Protein AF-A0A6N8IIE8-F1 (afdb_monomer)

Secondary structure (DSSP, 8-state):
-HHHHHHHHHHHHHHHHHHHHHHHHHHHHHHHHHHHHHHHHHHHHHHHHHHHHHHHHHHHHHHTPEEEEEEEEEEEETTEEEEEEEEEEEEE-TTS-EEEEEEEEGGG--TT---

Mean predicted aligned error: 17.16 Å

Structure (mmCIF, N/CA/C/O backbone):
data_AF-A0A6N8IIE8-F1
#
_entry.id   AF-A0A6N8IIE8-F1
#
loop_
_atom_site.group_PDB
_atom_site.id
_atom_site.type_symbol
_atom_site.label_atom_id
_atom_site.label_alt_id
_atom_site.label_comp_id
_atom_site.label_asym_id
_atom_site.label_entity_id
_atom_site.label_seq_id
_atom_site.pdbx_PDB_ins_code
_atom_site.Cartn_x
_atom_site.Cartn_y
_atom_site.Cartn_z
_atom_site.occupancy
_atom_site.B_iso_or_equiv
_atom_site.auth_seq_id
_atom_site.auth_comp_id
_atom_site.auth_asym_id
_atom_site.auth_atom_id
_atom_site.pdbx_PDB_model_num
ATOM 1 N N . MET A 1 1 ? -33.544 1.334 67.685 1.00 55.84 1 MET A N 1
ATOM 2 C CA . MET A 1 1 ? -33.290 0.272 66.678 1.00 55.84 1 MET A CA 1
ATOM 3 C C . MET A 1 1 ? -33.647 0.654 65.239 1.00 55.84 1 MET A C 1
ATOM 5 O O . MET A 1 1 ? -32.798 0.470 64.384 1.00 55.84 1 MET A O 1
ATOM 9 N N . ARG A 1 2 ? -34.824 1.227 64.929 1.00 61.62 2 ARG A N 1
ATOM 10 C CA . ARG A 1 2 ? -35.251 1.498 63.530 1.00 61.62 2 ARG A CA 1
ATOM 11 C C . ARG A 1 2 ? -34.324 2.408 62.695 1.00 61.62 2 ARG A C 1
ATOM 13 O O . ARG A 1 2 ? -34.185 2.184 61.500 1.00 61.62 2 ARG A O 1
ATOM 20 N N . LYS A 1 3 ? -33.638 3.379 63.314 1.00 61.81 3 LYS A N 1
ATOM 21 C CA . LYS A 1 3 ? -32.688 4.277 62.619 1.00 61.81 3 LYS A CA 1
ATOM 22 C C . LYS A 1 3 ? -31.461 3.554 62.039 1.00 61.81 3 LYS A C 1
ATOM 24 O O . LYS A 1 3 ? -30.956 3.963 61.002 1.00 61.81 3 LYS A O 1
ATOM 29 N N . TYR A 1 4 ? -31.017 2.467 62.672 1.00 58.59 4 TYR A N 1
ATOM 30 C CA . TYR A 1 4 ? -29.854 1.703 62.208 1.00 58.59 4 TYR A CA 1
ATOM 31 C C . TYR A 1 4 ? -30.165 0.875 60.956 1.00 58.59 4 TYR A C 1
ATOM 33 O O . TYR A 1 4 ? -29.335 0.792 60.058 1.00 58.59 4 TYR A O 1
ATOM 41 N N . LEU A 1 5 ? -31.382 0.332 60.849 1.00 66.00 5 LEU A N 1
ATOM 42 C CA . LEU A 1 5 ? -31.815 -0.439 59.678 1.00 66.00 5 LEU A CA 1
ATOM 43 C C . LEU A 1 5 ? -31.985 0.444 58.433 1.00 66.00 5 LEU A C 1
ATOM 45 O O . LEU A 1 5 ? -31.571 0.052 57.347 1.00 66.00 5 LEU A O 1
ATOM 49 N N . ALA A 1 6 ? -32.511 1.662 58.597 1.00 72.62 6 ALA A N 1
ATOM 50 C CA . ALA A 1 6 ? -32.612 2.63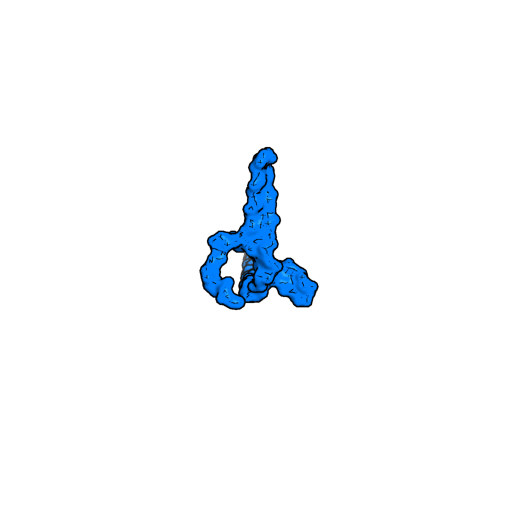1 57.503 1.00 72.62 6 ALA A CA 1
ATOM 51 C C . ALA A 1 6 ? -31.226 3.071 56.989 1.00 72.62 6 ALA A C 1
ATOM 53 O O . ALA A 1 6 ? -31.010 3.172 55.783 1.00 72.62 6 ALA A O 1
ATOM 54 N N . SER A 1 7 ? -30.264 3.266 57.898 1.00 67.56 7 SER A N 1
ATOM 55 C CA . SER A 1 7 ? -28.872 3.576 57.550 1.00 67.56 7 SER A CA 1
ATOM 56 C C . SER A 1 7 ? -28.168 2.418 56.833 1.00 67.56 7 SER A C 1
ATOM 58 O O . SER A 1 7 ? -27.416 2.668 55.891 1.00 67.56 7 SER A O 1
ATOM 60 N N . LEU A 1 8 ? -28.408 1.167 57.243 1.00 67.06 8 LEU A N 1
ATOM 61 C CA . LEU A 1 8 ? -27.855 -0.005 56.558 1.00 67.06 8 LEU A CA 1
AT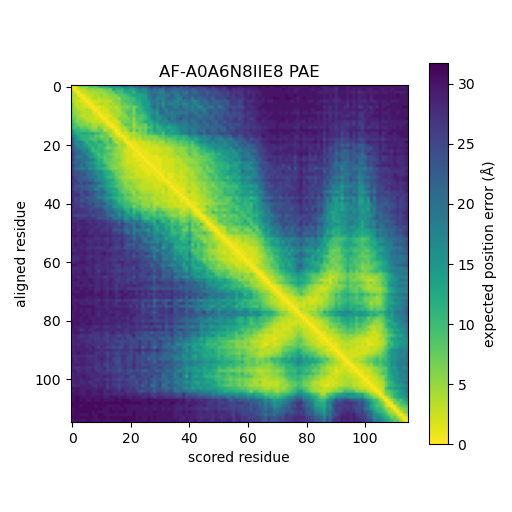OM 62 C C . LEU A 1 8 ? -28.441 -0.160 55.152 1.00 67.06 8 LEU A C 1
ATOM 64 O O . LEU A 1 8 ? -27.692 -0.343 54.198 1.00 67.06 8 LEU A O 1
ATOM 68 N N . SER A 1 9 ? -29.764 -0.035 55.022 1.00 70.50 9 SER A N 1
ATOM 69 C CA . SER A 1 9 ? -30.456 -0.143 53.734 1.00 70.50 9 SER A CA 1
ATOM 70 C C . SER A 1 9 ? -29.998 0.935 52.752 1.00 70.50 9 SER A C 1
ATOM 72 O O . SER A 1 9 ? -29.801 0.646 51.577 1.00 70.50 9 SER A O 1
ATOM 74 N N . SER A 1 10 ? -29.771 2.161 53.235 1.00 68.31 10 SER A N 1
ATOM 75 C CA . SER A 1 10 ? -29.235 3.257 52.423 1.00 68.31 10 SER A CA 1
ATOM 76 C C . SER A 1 10 ? -27.793 2.999 51.969 1.00 68.31 10 SER A C 1
ATOM 78 O O . SER A 1 10 ? -27.475 3.265 50.814 1.00 68.31 10 SER A O 1
ATOM 80 N N . LYS A 1 11 ? -26.935 2.435 52.832 1.00 65.56 11 LYS A N 1
ATOM 81 C CA . LYS A 1 11 ? -25.550 2.075 52.476 1.00 65.56 11 LYS A CA 1
ATOM 82 C C . LYS A 1 11 ? -25.447 0.895 51.505 1.00 65.56 11 LYS A C 1
ATOM 84 O O . LYS A 1 11 ? -24.510 0.844 50.713 1.00 65.56 11 LYS A O 1
ATOM 89 N N . ILE A 1 12 ? -26.365 -0.067 51.593 1.00 66.69 12 ILE A N 1
ATOM 90 C CA . ILE A 1 12 ? -26.429 -1.198 50.657 1.00 66.69 12 ILE A CA 1
ATOM 91 C C . ILE A 1 12 ? -26.894 -0.697 49.287 1.00 66.69 12 ILE A C 1
ATOM 93 O O . ILE A 1 12 ? -26.210 -0.939 48.299 1.00 66.69 12 ILE A O 1
ATOM 97 N N . ALA A 1 13 ? -27.965 0.102 49.245 1.00 68.56 13 ALA A N 1
ATOM 98 C CA . ALA A 1 13 ? -28.464 0.691 48.004 1.00 68.56 13 ALA A CA 1
ATOM 99 C C . ALA A 1 13 ? -27.437 1.619 47.329 1.00 68.56 13 ALA A C 1
ATOM 101 O O . ALA A 1 13 ? -27.322 1.619 46.108 1.00 68.56 13 ALA A O 1
ATOM 102 N N . SER A 1 14 ? -26.643 2.376 48.100 1.00 65.31 14 SER A N 1
ATOM 103 C CA . SER A 1 14 ? -25.579 3.211 47.526 1.00 65.31 14 SER A CA 1
ATOM 104 C C . SER A 1 14 ? -24.444 2.383 46.917 1.00 65.31 14 SER A C 1
ATOM 106 O O . SER A 1 14 ? -23.900 2.767 45.889 1.00 65.31 14 SER A O 1
ATOM 108 N N . LYS A 1 15 ? -24.092 1.239 47.523 1.00 61.94 15 LYS A N 1
ATOM 109 C CA . LYS A 1 15 ? -23.075 0.330 46.973 1.00 61.94 15 LYS A CA 1
ATOM 110 C C . LYS A 1 15 ? -23.562 -0.421 45.734 1.00 61.94 15 LYS A C 1
ATOM 112 O O . LYS A 1 15 ? -22.782 -0.626 44.808 1.00 61.94 15 LYS A O 1
ATOM 117 N N . GLU A 1 16 ? -24.829 -0.822 45.702 1.00 61.59 16 GLU A N 1
ATOM 118 C CA . GLU A 1 16 ? -25.427 -1.416 44.500 1.00 61.59 16 GLU A CA 1
ATOM 119 C C . GLU A 1 16 ? -25.501 -0.408 43.347 1.00 61.59 16 GLU A C 1
ATOM 121 O O . GLU A 1 16 ? -25.206 -0.759 42.209 1.00 61.59 16 GLU A O 1
ATOM 126 N N . ALA A 1 17 ? -25.807 0.861 43.630 1.00 61.09 17 ALA A N 1
ATOM 127 C CA . ALA A 1 17 ? -25.808 1.907 42.610 1.00 61.09 17 ALA A CA 1
ATOM 128 C C . ALA A 1 17 ? -24.407 2.160 42.018 1.00 61.09 17 ALA A C 1
ATOM 130 O O . ALA A 1 17 ? -24.275 2.225 40.797 1.00 61.09 17 ALA A O 1
ATOM 131 N N . ASP A 1 18 ? -23.365 2.239 42.854 1.00 67.94 18 ASP A N 1
ATOM 132 C CA . ASP A 1 18 ? -21.975 2.404 42.392 1.00 67.94 18 ASP A CA 1
ATOM 133 C C . ASP A 1 18 ? -21.513 1.221 41.528 1.00 67.94 18 ASP A C 1
ATOM 135 O O . ASP A 1 18 ? -20.940 1.406 40.456 1.00 67.94 18 ASP A O 1
ATOM 139 N N . THR A 1 19 ? -21.824 -0.007 41.951 1.00 70.44 19 THR A N 1
ATOM 140 C CA . THR A 1 19 ? -21.429 -1.221 41.217 1.00 70.44 19 THR A CA 1
ATOM 141 C C . THR A 1 19 ? -22.171 -1.389 39.889 1.00 70.44 19 THR A C 1
ATOM 143 O O . THR A 1 19 ? -21.597 -1.906 38.932 1.00 70.44 19 THR A O 1
ATOM 146 N N . LEU A 1 20 ? -23.418 -0.919 39.781 1.00 73.94 20 LEU A N 1
ATOM 147 C CA . LEU A 1 20 ? -24.179 -0.944 38.528 1.00 73.94 20 LEU A CA 1
ATOM 148 C C . LEU A 1 20 ? -23.622 0.074 37.521 1.00 73.94 20 LEU A C 1
ATOM 150 O O . LEU A 1 20 ? -23.459 -0.247 36.344 1.00 73.94 20 LEU A O 1
ATOM 154 N N . VAL A 1 21 ? -23.265 1.275 37.983 1.00 80.00 21 VAL A 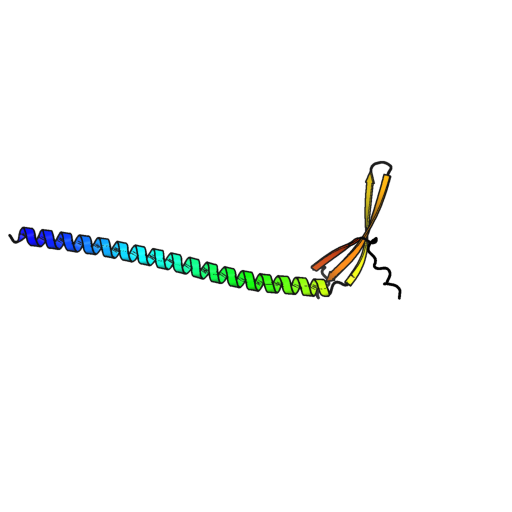N 1
ATOM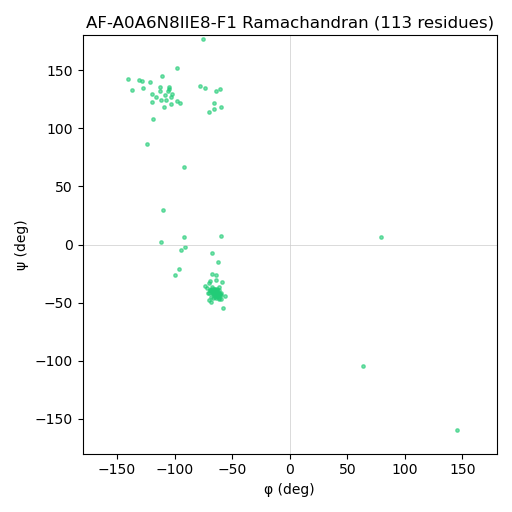 155 C CA . VAL A 1 21 ? -22.608 2.293 37.146 1.00 80.00 21 VAL A CA 1
ATOM 156 C C . VAL A 1 21 ? -21.244 1.801 36.660 1.00 80.00 21 VAL A C 1
ATOM 158 O O . VAL A 1 21 ? -20.922 1.956 35.482 1.00 80.00 21 VAL A O 1
ATOM 161 N N . GLU A 1 22 ? -20.469 1.149 37.525 1.00 75.81 22 GLU A N 1
ATOM 162 C CA . GLU A 1 22 ? -19.171 0.571 37.171 1.00 75.81 22 GLU A CA 1
ATOM 163 C C . GLU A 1 22 ? -19.306 -0.580 36.160 1.00 75.81 22 GLU A C 1
ATOM 165 O O . GLU A 1 22 ? -18.580 -0.621 35.164 1.00 75.81 22 GLU A O 1
ATOM 170 N N . ALA A 1 23 ? -20.294 -1.464 36.335 1.00 82.69 23 ALA A N 1
ATOM 171 C CA . ALA A 1 23 ? -20.593 -2.528 35.378 1.00 82.69 23 ALA A CA 1
ATOM 172 C C . ALA A 1 23 ? -21.043 -1.976 34.014 1.00 82.69 23 ALA A C 1
ATOM 174 O O . ALA A 1 23 ? -20.634 -2.489 32.971 1.00 82.69 23 ALA A O 1
ATOM 175 N N . LEU A 1 24 ? -21.845 -0.908 34.003 1.00 81.50 24 LEU A N 1
ATOM 176 C CA . LEU A 1 24 ? -22.272 -0.241 32.775 1.00 81.50 24 LEU A CA 1
ATOM 177 C C . LEU A 1 24 ? -21.090 0.433 32.065 1.00 81.50 24 LEU A C 1
ATOM 179 O O . LEU A 1 24 ? -20.965 0.329 30.846 1.00 81.50 24 LEU A O 1
ATOM 183 N N . ALA A 1 25 ? -20.196 1.080 32.815 1.00 82.81 25 ALA A N 1
ATOM 184 C CA . ALA A 1 25 ? -18.976 1.666 32.270 1.00 82.81 25 ALA A CA 1
ATOM 185 C C . ALA A 1 25 ? -18.056 0.591 31.673 1.00 82.81 25 ALA A C 1
ATOM 187 O O . ALA A 1 25 ? -17.576 0.749 30.550 1.00 82.81 25 ALA A O 1
ATOM 188 N N . ALA A 1 26 ? -17.872 -0.536 32.366 1.00 85.62 26 ALA A N 1
ATOM 189 C CA . ALA A 1 26 ? -17.113 -1.673 31.855 1.00 85.62 26 ALA A CA 1
ATOM 190 C C . ALA A 1 26 ? -17.737 -2.251 30.573 1.00 85.62 26 ALA A C 1
ATOM 192 O O . ALA A 1 26 ? -17.019 -2.536 29.615 1.00 85.62 26 ALA A O 1
ATOM 193 N N . LEU A 1 27 ? -19.069 -2.363 30.517 1.00 83.06 27 LEU A N 1
ATOM 194 C CA . LEU A 1 27 ? -19.796 -2.817 29.329 1.00 83.06 27 LEU A CA 1
ATOM 195 C C . LEU A 1 27 ? -19.617 -1.851 28.149 1.00 83.06 27 LEU A C 1
ATOM 197 O O . LEU A 1 27 ? -19.388 -2.292 27.025 1.00 83.06 27 LEU A O 1
ATOM 201 N N . LEU A 1 28 ? -19.686 -0.540 28.395 1.00 84.00 28 LEU A N 1
ATOM 202 C CA . LEU A 1 28 ? -19.474 0.490 27.376 1.00 84.00 28 LEU A CA 1
ATOM 203 C C . LEU A 1 28 ? -18.040 0.462 26.838 1.00 84.00 28 LEU A C 1
ATOM 205 O O . LEU A 1 28 ? -17.844 0.506 25.625 1.00 84.00 28 LEU A O 1
ATOM 209 N N . ILE A 1 29 ? -17.040 0.325 27.711 1.00 85.50 29 ILE A N 1
ATOM 210 C CA . ILE A 1 29 ? -15.633 0.195 27.309 1.00 85.50 29 ILE A CA 1
ATOM 211 C C . ILE A 1 29 ? -15.423 -1.095 26.508 1.00 85.50 29 ILE A C 1
ATOM 213 O O . ILE A 1 29 ? -14.765 -1.069 25.469 1.00 85.50 29 ILE A O 1
ATOM 217 N N . ALA A 1 30 ? -16.016 -2.210 26.937 1.00 86.88 30 ALA A N 1
ATOM 218 C CA . ALA A 1 30 ? -15.946 -3.477 26.216 1.00 86.88 30 ALA A CA 1
ATOM 219 C C . ALA A 1 30 ? -16.610 -3.387 24.833 1.00 86.88 30 ALA A C 1
ATOM 221 O O . ALA A 1 30 ? -16.040 -3.854 23.847 1.00 86.88 30 ALA A O 1
ATOM 222 N N . ALA A 1 31 ? -17.774 -2.741 24.736 1.00 81.56 31 ALA A N 1
ATOM 223 C CA . ALA A 1 31 ? -18.459 -2.508 23.469 1.00 81.56 31 ALA A CA 1
ATOM 224 C C . ALA A 1 31 ? -17.623 -1.626 22.528 1.00 81.56 31 ALA A C 1
ATOM 226 O O . ALA A 1 31 ? -17.482 -1.954 21.353 1.00 81.56 31 ALA A O 1
ATOM 227 N N . LEU A 1 32 ? -17.006 -0.557 23.042 1.00 81.12 32 LEU A N 1
ATOM 228 C CA . LEU A 1 32 ? -16.095 0.300 22.275 1.00 81.12 32 LEU A CA 1
ATOM 229 C C . LEU A 1 32 ? -14.826 -0.448 21.832 1.00 81.12 32 LEU A C 1
ATOM 231 O O . LEU A 1 32 ? -14.376 -0.296 20.700 1.00 81.12 32 LEU A O 1
ATOM 235 N N . GLY A 1 33 ? -14.260 -1.305 22.684 1.00 82.31 33 GLY A N 1
ATOM 236 C CA . GLY A 1 33 ? -13.134 -2.167 22.316 1.00 82.31 33 GLY A CA 1
ATOM 237 C C . GLY A 1 33 ? -13.502 -3.180 21.226 1.00 82.31 33 GLY A C 1
ATOM 238 O O . GLY A 1 33 ? -12.734 -3.392 20.286 1.00 82.31 33 GLY A O 1
ATOM 239 N N . ALA A 1 34 ? -14.701 -3.762 21.303 1.00 79.44 34 ALA A N 1
ATOM 240 C CA . ALA A 1 34 ? -15.206 -4.708 20.313 1.00 79.44 34 ALA A CA 1
ATOM 241 C C . ALA A 1 34 ? -15.475 -4.044 18.954 1.00 79.44 34 ALA A C 1
ATOM 243 O O . ALA A 1 34 ? -15.138 -4.620 17.919 1.00 79.44 34 ALA A O 1
ATOM 244 N N . THR A 1 35 ? -16.029 -2.828 18.929 1.00 77.50 35 THR A N 1
ATOM 245 C CA . THR A 1 35 ? -16.249 -2.091 17.674 1.00 77.50 35 THR A CA 1
ATOM 246 C C . THR A 1 35 ? -14.936 -1.665 17.030 1.00 77.50 35 THR A C 1
ATOM 248 O O . THR A 1 35 ? -14.799 -1.780 15.812 1.00 77.50 35 THR A O 1
ATOM 251 N N . LEU A 1 36 ? -13.942 -1.246 17.819 1.00 79.38 36 LEU A N 1
ATOM 252 C CA . LEU A 1 36 ? -12.601 -0.944 17.316 1.00 79.38 36 LEU A CA 1
ATOM 253 C C . LEU A 1 36 ? -11.942 -2.178 16.692 1.00 79.38 36 LEU A C 1
ATOM 255 O O . LEU A 1 36 ? -11.446 -2.097 15.569 1.00 79.38 36 LEU A O 1
ATOM 259 N N . LEU A 1 37 ? -11.999 -3.333 17.363 1.00 75.12 37 LEU A N 1
ATOM 260 C CA . LEU A 1 37 ? -11.492 -4.596 16.816 1.00 75.12 37 LEU A CA 1
ATOM 261 C C . LEU A 1 37 ? -12.229 -5.001 15.534 1.00 75.12 37 LEU A C 1
ATOM 263 O O . LEU A 1 37 ? -11.583 -5.329 14.541 1.00 75.12 37 LEU A O 1
ATOM 267 N N . ALA A 1 38 ? -13.561 -4.927 15.513 1.00 74.50 38 ALA A N 1
ATOM 268 C CA . ALA A 1 38 ? -14.357 -5.241 14.326 1.00 74.50 38 ALA A CA 1
ATOM 269 C C . ALA A 1 38 ? -14.020 -4.316 13.146 1.00 74.50 38 ALA A C 1
ATOM 271 O O . ALA A 1 38 ? -13.841 -4.780 12.019 1.00 74.50 38 ALA A O 1
ATOM 272 N N . THR A 1 39 ? -13.853 -3.019 13.412 1.00 71.38 39 THR A N 1
ATOM 273 C CA . THR A 1 39 ? -13.444 -2.033 12.404 1.00 71.38 39 THR A CA 1
ATOM 274 C C . THR A 1 39 ? -12.045 -2.347 11.884 1.00 71.38 39 THR A C 1
ATOM 276 O O . THR A 1 39 ? -11.820 -2.340 10.678 1.00 71.38 39 THR A O 1
ATOM 279 N N . MET 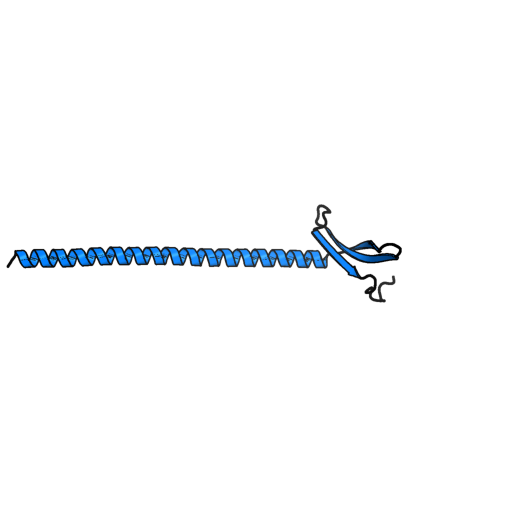A 1 40 ? -11.108 -2.696 12.767 1.00 73.75 40 MET A N 1
ATOM 280 C CA . MET A 1 40 ? -9.739 -3.040 12.389 1.00 73.75 40 MET A CA 1
ATOM 281 C C . MET A 1 40 ? -9.675 -4.327 11.551 1.00 73.75 40 MET A C 1
ATOM 283 O O . MET A 1 40 ? -8.932 -4.383 10.571 1.00 73.75 40 MET A O 1
ATOM 287 N N . VAL A 1 41 ? -10.497 -5.334 11.867 1.00 72.75 41 VAL A N 1
ATOM 288 C CA . VAL A 1 41 ? -10.641 -6.564 11.067 1.00 72.75 41 VAL A CA 1
ATOM 289 C C . VAL A 1 41 ? -11.243 -6.260 9.692 1.00 72.75 41 VAL A C 1
ATOM 291 O O . VAL A 1 41 ? -10.751 -6.752 8.673 1.00 72.75 41 VAL A O 1
ATOM 294 N N . MET A 1 42 ? -12.267 -5.409 9.628 1.00 69.25 42 MET A N 1
ATOM 295 C CA . MET A 1 42 ? -12.902 -5.013 8.368 1.00 69.25 42 MET A CA 1
ATOM 296 C C . MET A 1 42 ? -11.960 -4.187 7.479 1.00 69.25 42 MET A C 1
ATOM 298 O O . MET A 1 42 ? -11.861 -4.423 6.277 1.00 69.25 42 MET A O 1
ATOM 302 N N . VAL A 1 43 ? -11.204 -3.257 8.065 1.00 67.19 43 VAL A N 1
ATOM 303 C CA . VAL A 1 43 ? -10.183 -2.486 7.343 1.00 67.19 43 VAL A CA 1
ATOM 304 C C . VAL A 1 43 ? -9.060 -3.404 6.863 1.00 67.19 43 VAL A C 1
ATOM 306 O O . VAL A 1 43 ? -8.685 -3.339 5.698 1.00 67.19 43 VAL A O 1
ATOM 309 N N . SER A 1 44 ? -8.562 -4.309 7.710 1.00 50.72 44 SER A N 1
ATOM 310 C CA . SER A 1 44 ? -7.505 -5.262 7.341 1.00 50.72 44 SER A CA 1
ATOM 311 C C . SER A 1 44 ? -7.915 -6.166 6.172 1.00 50.72 44 SER A C 1
ATOM 313 O O . SER A 1 44 ? -7.145 -6.361 5.227 1.00 50.72 44 SER A O 1
ATOM 315 N N . THR A 1 45 ? -9.149 -6.674 6.183 1.00 61.38 45 THR A N 1
ATOM 316 C CA . THR A 1 45 ? -9.678 -7.508 5.092 1.00 61.38 45 THR A CA 1
ATOM 317 C C . THR A 1 45 ? -9.871 -6.708 3.802 1.00 61.38 45 THR A C 1
ATOM 319 O O . THR A 1 45 ? -9.395 -7.145 2.754 1.00 61.38 45 THR A O 1
ATOM 322 N N . ASN A 1 46 ? -10.450 -5.506 3.864 1.00 59.94 46 ASN A N 1
ATOM 323 C CA . ASN A 1 46 ? -10.623 -4.638 2.692 1.00 59.94 46 ASN A CA 1
ATOM 324 C C . ASN A 1 46 ? -9.288 -4.182 2.084 1.00 59.94 46 ASN A C 1
ATOM 326 O O . ASN A 1 46 ? -9.131 -4.185 0.860 1.00 59.94 46 ASN A O 1
ATOM 330 N N . VAL A 1 47 ? -8.302 -3.846 2.919 1.00 59.34 47 VAL A N 1
ATOM 331 C CA . VAL A 1 47 ? -6.946 -3.492 2.476 1.00 59.34 47 VAL A CA 1
ATOM 332 C C . VAL A 1 47 ? -6.249 -4.706 1.871 1.00 59.34 47 VAL A C 1
ATOM 334 O O . VAL A 1 47 ? -5.614 -4.581 0.830 1.00 59.34 47 VAL A O 1
ATOM 337 N N . SER A 1 48 ? -6.405 -5.897 2.451 1.00 61.28 48 SER A N 1
ATOM 338 C CA . SER A 1 48 ? -5.809 -7.127 1.913 1.00 61.28 48 SER A CA 1
ATOM 339 C C . SER A 1 48 ? -6.402 -7.523 0.559 1.00 61.28 48 SER A C 1
ATOM 341 O O . SER A 1 48 ? -5.664 -7.940 -0.332 1.00 61.28 48 SER A O 1
ATOM 343 N N . VAL A 1 49 ? -7.717 -7.378 0.375 1.00 60.00 49 VAL A N 1
ATOM 344 C CA . VAL A 1 49 ? -8.392 -7.651 -0.906 1.00 60.00 49 VAL A CA 1
ATOM 345 C C . VAL A 1 49 ? -7.979 -6.627 -1.958 1.00 60.00 49 VAL A C 1
ATOM 347 O O . VAL A 1 49 ? -7.529 -7.014 -3.035 1.00 60.00 49 VAL A O 1
ATOM 350 N N . THR A 1 50 ? -8.034 -5.336 -1.621 1.00 59.97 50 THR A N 1
ATOM 351 C CA . THR A 1 50 ? -7.597 -4.252 -2.514 1.00 59.97 50 THR A CA 1
ATOM 352 C C . THR A 1 50 ? -6.123 -4.400 -2.890 1.00 59.97 50 THR A C 1
ATOM 354 O O . THR A 1 50 ? -5.765 -4.258 -4.054 1.00 59.97 50 THR A O 1
ATOM 357 N N . SER A 1 51 ? -5.264 -4.756 -1.932 1.00 58.97 51 SER A N 1
ATOM 358 C CA . SER A 1 51 ? -3.835 -4.988 -2.158 1.00 58.97 51 SER A CA 1
ATOM 359 C C . SER A 1 51 ? -3.595 -6.180 -3.084 1.00 58.97 51 SER A C 1
ATOM 361 O O . SER A 1 51 ? -2.853 -6.056 -4.052 1.00 58.97 51 SER A O 1
ATOM 363 N N . ARG A 1 52 ? -4.278 -7.314 -2.873 1.00 58.94 52 ARG A N 1
ATOM 364 C CA . ARG A 1 52 ? -4.170 -8.488 -3.759 1.00 58.94 52 ARG A CA 1
ATOM 365 C C . ARG A 1 52 ? -4.681 -8.212 -5.168 1.00 58.94 52 ARG A C 1
ATOM 367 O O . ARG A 1 52 ? -4.076 -8.680 -6.126 1.00 58.94 52 ARG A O 1
ATOM 374 N N . GLN A 1 53 ? -5.774 -7.466 -5.302 1.00 65.31 53 GLN A N 1
ATOM 375 C CA . GLN A 1 53 ? -6.326 -7.101 -6.603 1.00 65.31 53 GLN A CA 1
ATOM 376 C C . GLN A 1 53 ? -5.426 -6.098 -7.328 1.00 65.31 53 GLN A C 1
ATOM 378 O O . GLN A 1 53 ? -5.154 -6.277 -8.511 1.00 65.31 53 GLN A O 1
ATOM 383 N N . SER A 1 54 ? -4.894 -5.110 -6.605 1.00 65.81 54 SER A N 1
ATOM 384 C CA . SER A 1 54 ? -3.880 -4.189 -7.116 1.00 65.81 54 SER A CA 1
ATOM 385 C C . SER A 1 54 ? -2.652 -4.962 -7.589 1.00 65.81 54 SER A C 1
ATOM 387 O O . SER A 1 54 ? -2.337 -4.902 -8.769 1.00 65.81 54 SER A O 1
ATOM 389 N N . LEU A 1 55 ? -2.050 -5.801 -6.737 1.00 65.75 55 LEU A N 1
ATOM 390 C CA . LEU A 1 55 ? -0.904 -6.655 -7.074 1.00 65.75 55 LEU A CA 1
ATOM 391 C C . LEU A 1 55 ? -1.183 -7.565 -8.273 1.00 65.75 55 LEU A C 1
ATOM 393 O O . LEU A 1 55 ? -0.344 -7.670 -9.158 1.00 65.75 55 LEU A O 1
ATOM 397 N N . SER A 1 56 ? -2.353 -8.205 -8.338 1.00 68.62 56 SER A N 1
ATOM 398 C CA . SER A 1 56 ? -2.732 -9.038 -9.484 1.00 68.62 56 SER A CA 1
ATOM 399 C C . SER A 1 56 ? -2.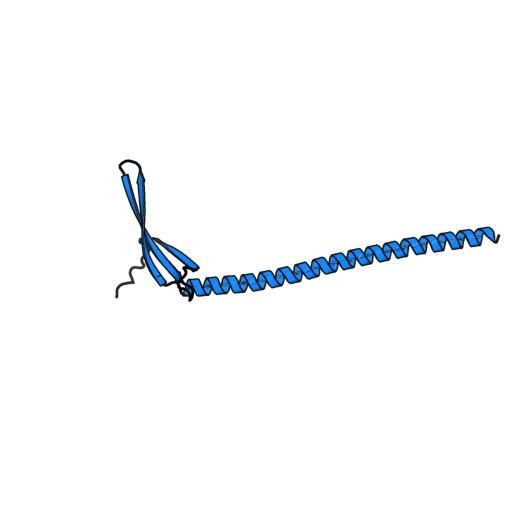835 -8.224 -10.774 1.00 68.62 56 SER A C 1
ATOM 401 O O . SER A 1 56 ? -2.414 -8.707 -11.825 1.00 68.62 56 SER A O 1
ATOM 403 N N . ASN A 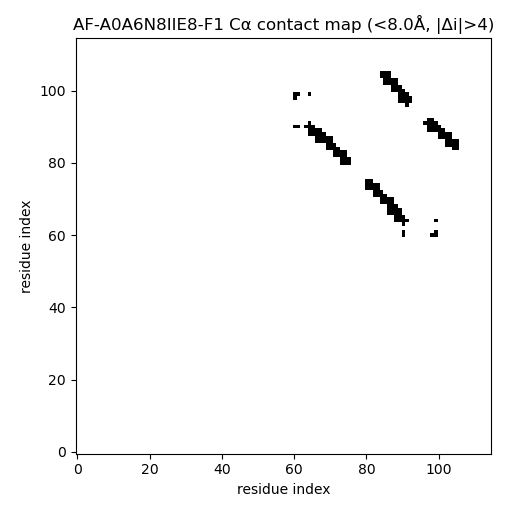1 57 ? -3.350 -6.996 -10.702 1.00 65.44 57 ASN A N 1
ATOM 404 C CA . ASN A 1 57 ? -3.395 -6.083 -11.838 1.00 65.44 57 ASN A CA 1
ATOM 405 C C . ASN A 1 57 ? -1.989 -5.601 -12.227 1.00 65.44 57 ASN A C 1
ATOM 407 O O . ASN A 1 57 ? -1.701 -5.564 -13.420 1.00 65.44 57 ASN A O 1
ATOM 411 N N . LEU A 1 58 ? -1.100 -5.328 -11.257 1.00 65.12 58 LEU A N 1
ATOM 412 C CA . LEU A 1 58 ? 0.311 -5.023 -11.533 1.00 65.12 58 LEU A CA 1
ATOM 413 C C . LEU A 1 58 ? 0.976 -6.206 -12.252 1.00 65.12 58 LEU A C 1
ATOM 415 O O . LEU A 1 58 ? 1.610 -6.009 -13.276 1.00 65.12 58 LEU A O 1
ATOM 419 N N . TYR A 1 59 ? 0.775 -7.440 -11.773 1.00 67.81 59 TYR A N 1
ATOM 420 C CA . TYR A 1 59 ? 1.336 -8.651 -12.385 1.00 67.81 59 TYR A CA 1
ATOM 421 C C . TYR A 1 59 ? 0.819 -8.892 -13.807 1.00 67.81 59 TYR A C 1
ATOM 423 O O . TYR A 1 59 ? 1.579 -9.301 -14.680 1.00 67.81 59 TYR A O 1
ATOM 431 N N . LYS A 1 60 ? -0.472 -8.650 -14.062 1.00 67.94 60 LYS A N 1
ATOM 432 C CA . LYS A 1 60 ? -1.043 -8.761 -15.413 1.00 67.94 60 LYS A CA 1
ATOM 433 C C . LYS A 1 60 ? -0.495 -7.690 -16.350 1.00 67.94 60 LYS A C 1
ATOM 435 O O . LYS A 1 60 ? -0.195 -7.996 -17.498 1.00 67.94 60 LYS A O 1
ATOM 440 N N . ALA A 1 61 ? -0.357 -6.462 -15.863 1.00 64.19 61 ALA A N 1
ATOM 441 C CA . ALA A 1 61 ? 0.231 -5.383 -16.638 1.00 64.19 61 ALA A CA 1
ATOM 442 C C . ALA A 1 61 ? 1.724 -5.635 -16.899 1.00 64.19 61 ALA A C 1
ATOM 444 O O . ALA A 1 61 ? 2.178 -5.426 -18.016 1.00 64.19 61 ALA A O 1
ATOM 445 N N . GLU A 1 62 ? 2.455 -6.183 -15.924 1.00 65.25 62 GLU A N 1
ATOM 446 C CA . GLU A 1 62 ? 3.842 -6.626 -16.084 1.00 65.25 62 GLU A CA 1
ATOM 447 C C . GLU A 1 62 ? 3.969 -7.739 -17.138 1.00 65.25 62 GLU A C 1
ATOM 449 O O . GLU A 1 62 ? 4.851 -7.691 -17.991 1.00 65.25 62 GLU A O 1
ATOM 454 N N . ALA A 1 63 ? 3.053 -8.711 -17.140 1.00 67.69 63 ALA A N 1
ATOM 455 C CA . ALA A 1 63 ? 3.028 -9.780 -18.138 1.00 67.69 63 ALA A CA 1
ATOM 456 C C . ALA A 1 63 ? 2.690 -9.286 -19.559 1.00 67.69 63 ALA A C 1
ATOM 458 O O . ALA A 1 63 ? 3.066 -9.932 -20.534 1.00 67.69 63 ALA A O 1
ATOM 459 N N . GLY A 1 64 ? 1.984 -8.159 -19.680 1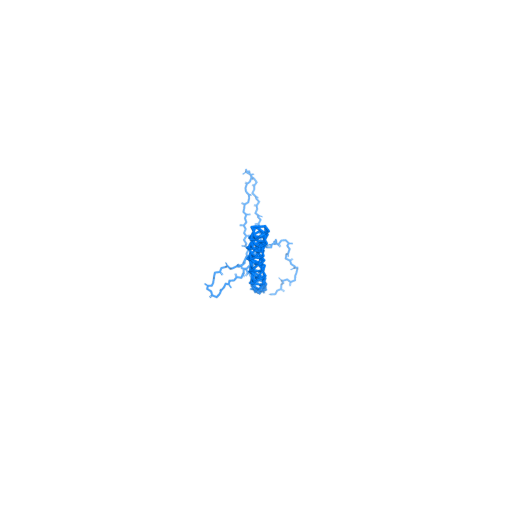.00 66.31 64 GLY A N 1
ATOM 460 C CA . GLY A 1 64 ? 1.639 -7.519 -20.951 1.00 66.31 64 GLY A CA 1
ATOM 461 C C . GLY A 1 64 ? 2.645 -6.469 -21.427 1.00 66.31 64 GLY A C 1
ATOM 462 O O . GLY A 1 64 ? 2.359 -5.766 -22.395 1.00 66.31 64 GLY A O 1
ATOM 463 N N . MET A 1 65 ? 3.790 -6.315 -20.753 1.00 74.25 65 MET A N 1
ATOM 464 C CA . MET A 1 65 ? 4.795 -5.324 -21.137 1.00 74.25 65 MET A CA 1
ATOM 465 C C . MET A 1 65 ? 5.403 -5.675 -22.494 1.00 74.25 65 MET A C 1
ATOM 467 O O . MET A 1 65 ? 5.998 -6.738 -22.669 1.00 74.25 65 MET A O 1
ATOM 471 N N . ALA A 1 66 ? 5.291 -4.750 -23.442 1.00 74.50 66 ALA A N 1
ATOM 472 C CA . ALA A 1 66 ? 5.945 -4.852 -24.737 1.00 74.50 66 ALA A CA 1
ATOM 473 C C . ALA A 1 66 ? 7.244 -4.041 -24.733 1.00 74.50 66 ALA A C 1
ATOM 475 O O . ALA A 1 66 ? 7.372 -3.044 -24.014 1.00 74.50 66 ALA A O 1
ATOM 476 N N . GLU A 1 67 ? 8.212 -4.462 -25.547 1.00 77.44 67 GLU A N 1
ATOM 477 C CA . GLU A 1 67 ? 9.402 -3.660 -25.821 1.00 77.44 67 GLU A CA 1
ATOM 478 C C . GLU A 1 67 ? 8.962 -2.325 -26.435 1.00 77.44 67 GLU A C 1
ATOM 480 O O . GLU A 1 67 ? 8.315 -2.282 -27.481 1.00 77.44 67 GLU A O 1
ATOM 485 N N . SER A 1 68 ? 9.272 -1.229 -25.747 1.00 77.56 68 SER A N 1
ATOM 486 C CA . SER A 1 68 ? 8.940 0.123 -26.188 1.00 77.56 68 SER A CA 1
ATOM 487 C C . SER A 1 68 ? 10.105 0.793 -26.912 1.00 77.56 68 SER A C 1
ATOM 489 O O . SER A 1 68 ? 9.874 1.747 -27.657 1.00 77.56 68 SER A O 1
ATOM 491 N N . GLY A 1 69 ? 11.339 0.322 -26.705 1.00 80.50 69 GLY A N 1
ATOM 492 C CA . GLY A 1 69 ? 12.513 0.751 -27.460 1.00 80.50 69 GLY A CA 1
ATOM 493 C C . GLY A 1 69 ? 13.799 0.801 -26.637 1.00 80.50 69 GLY A C 1
ATOM 494 O O . GLY A 1 69 ? 13.924 0.177 -25.587 1.00 80.50 69 GLY A O 1
ATOM 495 N N . VAL A 1 70 ? 14.778 1.558 -27.136 1.00 78.44 70 VAL A N 1
ATOM 496 C CA . VAL A 1 70 ? 16.044 1.831 -26.445 1.00 78.44 70 VAL A CA 1
ATOM 497 C C . VAL A 1 70 ? 16.052 3.272 -25.961 1.00 78.44 70 VAL A C 1
ATOM 499 O O . VAL A 1 70 ? 15.940 4.196 -26.765 1.00 78.44 70 VAL A O 1
ATOM 502 N N . SER A 1 71 ? 16.273 3.466 -24.665 1.00 76.56 71 SER A N 1
ATOM 503 C CA . SER A 1 71 ? 16.546 4.779 -24.082 1.00 76.56 71 SER A CA 1
ATOM 504 C C . SER A 1 71 ? 18.029 4.902 -23.745 1.00 76.56 71 SER A C 1
ATOM 506 O O . SER A 1 71 ? 18.636 3.986 -23.192 1.00 76.56 71 SER A O 1
ATOM 508 N N . GLY A 1 72 ? 18.631 6.031 -24.116 1.00 75.88 72 GLY A N 1
ATOM 509 C CA . GLY A 1 72 ? 20.022 6.361 -23.816 1.00 75.88 72 GLY A CA 1
ATOM 510 C C . GLY A 1 72 ? 20.102 7.531 -22.844 1.00 75.88 72 GLY A C 1
ATOM 511 O O . GLY A 1 72 ? 19.392 8.517 -23.027 1.00 75.88 72 GLY A O 1
ATOM 512 N N . VAL A 1 73 ? 20.963 7.424 -21.832 1.00 75.44 73 VAL A N 1
ATOM 513 C CA . VAL A 1 73 ? 21.329 8.537 -20.949 1.00 75.44 73 VAL A CA 1
ATOM 514 C C . VAL A 1 73 ? 22.814 8.823 -21.121 1.00 75.44 73 VAL A C 1
ATOM 516 O O . VAL A 1 73 ? 23.649 7.926 -20.980 1.00 75.44 73 VAL A O 1
ATOM 519 N N . ASP A 1 74 ? 23.127 10.084 -21.405 1.00 80.88 74 ASP A N 1
ATOM 520 C CA . ASP A 1 74 ? 24.493 10.571 -21.544 1.00 80.88 74 ASP A CA 1
ATOM 521 C C . ASP A 1 74 ? 24.970 11.178 -20.220 1.00 80.88 74 ASP A C 1
ATOM 523 O O . ASP A 1 74 ? 24.382 12.125 -19.697 1.00 80.88 74 ASP A O 1
ATOM 527 N N . PHE A 1 75 ? 26.063 10.641 -19.682 1.00 81.50 75 PHE A N 1
ATOM 528 C CA . PHE A 1 75 ? 26.754 11.173 -18.512 1.00 81.50 75 PHE A CA 1
ATOM 529 C C . PHE A 1 75 ? 28.020 11.901 -18.963 1.00 81.50 75 PHE A C 1
ATOM 531 O O . PHE A 1 75 ? 28.902 11.298 -19.581 1.00 81.50 75 PHE A O 1
ATOM 538 N N . SER A 1 76 ? 28.128 13.191 -18.639 1.00 86.56 76 SER A N 1
ATOM 539 C CA . SER A 1 76 ? 29.297 14.007 -18.981 1.00 86.56 76 SER A CA 1
ATOM 540 C C . SER A 1 76 ? 30.083 14.400 -17.732 1.00 86.56 76 SER A C 1
ATOM 542 O O . SER A 1 76 ? 29.544 15.011 -16.809 1.00 86.56 76 SER A O 1
ATOM 544 N N . PHE A 1 77 ? 31.373 14.062 -17.717 1.00 83.69 77 PHE A N 1
ATOM 545 C CA . PHE A 1 77 ? 32.327 14.406 -16.664 1.00 83.69 77 PHE A CA 1
ATOM 546 C C . PHE A 1 77 ? 33.519 15.147 -17.281 1.00 83.69 77 PHE A C 1
ATOM 548 O O . PHE A 1 77 ? 34.536 14.556 -17.660 1.00 83.69 77 PHE A O 1
ATOM 555 N N . GLY A 1 78 ? 33.396 16.469 -17.412 1.00 85.06 78 GLY A N 1
ATOM 556 C CA . GLY A 1 78 ? 34.441 17.318 -17.986 1.00 85.06 78 GLY A CA 1
ATOM 557 C C . GLY A 1 78 ? 34.714 16.989 -19.457 1.00 85.06 78 GLY A C 1
ATOM 558 O O . GLY A 1 78 ? 33.942 17.368 -20.328 1.00 85.06 78 GLY A O 1
ATOM 559 N N . LYS A 1 79 ? 35.831 16.304 -19.745 1.00 85.38 79 LYS A N 1
ATOM 560 C CA . LYS A 1 79 ? 36.203 15.872 -21.110 1.00 85.38 79 LYS A CA 1
ATOM 561 C C . LYS A 1 79 ? 35.757 14.445 -21.451 1.00 85.38 79 LYS A C 1
ATOM 563 O O . LYS A 1 79 ? 35.970 14.002 -22.577 1.00 85.38 79 LYS A O 1
ATOM 568 N N . ILE A 1 80 ? 35.190 13.716 -20.493 1.00 81.25 80 ILE A N 1
ATOM 569 C CA . ILE A 1 80 ? 34.757 12.328 -20.668 1.00 81.25 80 ILE A CA 1
ATOM 570 C C . ILE A 1 80 ? 33.240 12.309 -20.850 1.00 81.25 80 ILE A C 1
ATOM 572 O O . ILE A 1 80 ? 32.517 12.873 -20.032 1.00 81.25 80 ILE A O 1
ATOM 576 N N . ASN A 1 81 ? 32.766 11.626 -21.894 1.00 80.75 81 ASN A N 1
ATOM 577 C CA . ASN A 1 81 ? 31.345 11.373 -22.129 1.00 80.75 81 ASN A CA 1
ATOM 578 C C . ASN A 1 81 ? 31.096 9.863 -22.149 1.00 80.75 81 ASN A C 1
ATOM 580 O O . ASN A 1 81 ? 31.791 9.133 -22.855 1.00 80.75 81 ASN A O 1
ATOM 584 N N . ILE A 1 82 ? 30.114 9.408 -21.373 1.00 80.62 82 ILE A N 1
ATOM 585 C CA . ILE A 1 82 ? 29.690 8.008 -21.294 1.00 80.62 82 ILE A CA 1
ATOM 586 C C . ILE A 1 82 ? 28.225 7.940 -21.711 1.00 80.62 82 ILE A C 1
ATOM 588 O O . ILE A 1 82 ? 27.383 8.573 -21.081 1.00 80.62 82 ILE A O 1
ATOM 592 N N . GLN A 1 83 ? 27.917 7.143 -22.734 1.00 78.81 83 GLN A N 1
ATOM 593 C CA . GLN A 1 83 ? 26.535 6.846 -23.111 1.00 78.81 83 GLN A CA 1
ATOM 594 C C . GLN A 1 83 ? 26.117 5.507 -22.511 1.00 78.81 83 GLN A C 1
ATOM 596 O O . GLN A 1 83 ? 26.745 4.482 -22.786 1.00 78.81 83 GLN A O 1
ATOM 601 N N . VAL A 1 84 ? 25.044 5.496 -21.725 1.00 81.06 84 VAL A N 1
ATOM 602 C CA . VAL A 1 84 ? 24.447 4.266 -21.196 1.00 81.06 84 VAL A CA 1
ATOM 603 C C . VAL A 1 84 ? 23.124 4.035 -21.903 1.00 81.06 84 VAL A C 1
ATOM 605 O O . VAL A 1 84 ? 22.213 4.851 -21.802 1.00 81.06 84 VAL A O 1
ATOM 608 N N . LYS A 1 85 ? 23.013 2.916 -22.621 1.00 79.50 85 LYS A N 1
ATOM 609 C CA . LYS A 1 85 ? 21.789 2.522 -23.320 1.00 79.50 85 LYS A CA 1
ATOM 610 C C . LYS A 1 85 ? 21.089 1.388 -22.566 1.00 79.50 85 LYS A C 1
ATOM 612 O O . LYS A 1 85 ? 21.737 0.429 -22.147 1.00 79.50 85 LYS A O 1
ATOM 617 N N . VAL A 1 86 ? 19.773 1.498 -22.416 1.00 82.62 86 VAL A N 1
ATOM 618 C CA . VAL A 1 86 ? 18.893 0.537 -21.734 1.00 82.62 86 VAL A CA 1
ATOM 619 C C . VAL A 1 86 ? 17.683 0.219 -22.615 1.00 82.62 86 VAL A C 1
ATOM 621 O O . VAL A 1 86 ? 17.157 1.102 -23.288 1.00 82.62 86 VAL A O 1
ATOM 624 N N . TRP A 1 87 ? 17.243 -1.037 -22.619 1.00 81.12 87 TRP A N 1
ATOM 625 C CA . TRP A 1 87 ? 15.952 -1.425 -23.189 1.00 81.12 87 TRP A CA 1
ATOM 626 C C . TRP A 1 87 ? 14.834 -0.957 -22.265 1.00 81.12 87 TRP A C 1
ATOM 628 O O . TRP A 1 87 ? 14.920 -1.150 -21.049 1.00 81.12 87 TRP A O 1
ATOM 638 N N . THR A 1 88 ? 13.790 -0.365 -22.833 1.00 82.31 88 THR A N 1
ATOM 639 C CA . THR A 1 88 ? 12.578 0.021 -22.118 1.00 82.31 88 THR A CA 1
ATOM 640 C C . THR A 1 88 ? 11.436 -0.893 -22.511 1.00 82.31 88 THR A C 1
ATOM 642 O O . THR A 1 88 ? 11.143 -1.101 -23.687 1.00 82.31 88 THR A O 1
ATOM 645 N N . TYR A 1 89 ? 10.772 -1.439 -21.504 1.00 81.75 89 TYR A N 1
ATOM 646 C CA . TYR A 1 89 ? 9.538 -2.191 -21.658 1.00 81.75 89 TYR A CA 1
ATOM 647 C C . TYR A 1 89 ? 8.429 -1.382 -21.013 1.00 81.75 89 TYR A C 1
ATOM 649 O O . TYR A 1 89 ? 8.602 -0.901 -19.891 1.00 81.75 89 TYR A O 1
ATOM 657 N N . GLN A 1 90 ? 7.310 -1.219 -21.709 1.00 83.00 90 GLN A N 1
ATOM 658 C CA . GLN A 1 90 ? 6.178 -0.454 -21.205 1.00 83.00 90 GLN A CA 1
ATOM 659 C C . GLN A 1 90 ? 4.896 -1.274 -21.297 1.00 83.00 90 GLN A C 1
ATOM 661 O O . GLN A 1 90 ? 4.653 -1.969 -22.283 1.00 83.00 90 GLN A O 1
ATOM 666 N N . ALA A 1 91 ? 4.060 -1.153 -20.272 1.00 81.00 91 ALA A N 1
ATOM 667 C CA . ALA A 1 91 ? 2.652 -1.504 -20.364 1.00 81.00 91 ALA A CA 1
ATOM 668 C C . ALA A 1 91 ? 1.844 -0.213 -20.420 1.00 81.00 91 ALA A C 1
ATOM 670 O O . ALA A 1 91 ? 2.067 0.708 -19.626 1.00 81.00 91 ALA A O 1
ATOM 671 N N . LYS A 1 92 ? 0.917 -0.156 -21.373 1.00 80.56 92 LYS A N 1
ATOM 672 C CA . LYS A 1 92 ? -0.016 0.953 -21.539 1.00 80.56 92 LYS A CA 1
ATOM 673 C C . LYS A 1 92 ? -1.418 0.479 -21.191 1.00 80.56 92 LYS A C 1
ATOM 675 O O . LYS A 1 92 ? -1.742 -0.683 -21.426 1.00 80.56 92 LYS A O 1
ATOM 680 N N . ASP A 1 93 ? -2.212 1.358 -20.602 1.00 76.75 93 ASP A N 1
ATOM 681 C CA . ASP A 1 93 ? -3.638 1.109 -20.417 1.00 76.75 93 ASP A CA 1
ATOM 682 C C . ASP A 1 93 ? -4.410 1.275 -21.739 1.00 76.75 93 ASP A C 1
ATOM 684 O O . ASP A 1 93 ? -3.848 1.664 -22.767 1.00 76.75 93 ASP A O 1
ATOM 688 N N . ASP A 1 94 ? -5.720 1.013 -21.713 1.00 75.06 94 ASP A N 1
ATOM 689 C CA . ASP A 1 94 ? -6.603 1.161 -22.881 1.00 75.06 94 ASP A CA 1
ATOM 690 C C . ASP A 1 94 ? -6.688 2.614 -23.400 1.00 75.06 94 ASP A C 1
ATOM 692 O O . ASP A 1 94 ? -7.134 2.852 -24.521 1.00 75.06 94 ASP A O 1
ATOM 696 N N . SER A 1 95 ? -6.241 3.594 -22.603 1.00 78.06 95 SER A N 1
ATOM 697 C CA . SER A 1 95 ? -6.158 5.013 -22.980 1.00 78.06 95 SER A CA 1
ATOM 698 C C . SER A 1 95 ? -4.799 5.384 -23.591 1.00 78.06 95 SER A C 1
ATOM 700 O O . SER A 1 95 ? -4.592 6.530 -23.994 1.00 78.06 95 SER A O 1
ATOM 702 N N . GLY A 1 96 ? -3.863 4.433 -23.676 1.00 73.31 96 GLY A N 1
ATOM 703 C CA . GLY A 1 96 ? -2.510 4.633 -24.188 1.00 73.31 96 GLY A CA 1
ATOM 704 C C . GLY A 1 96 ? -1.542 5.278 -23.190 1.00 73.31 96 GLY A C 1
ATOM 705 O O . GLY A 1 96 ? -0.410 5.590 -23.571 1.00 73.31 96 GLY A O 1
ATOM 706 N N . GLN A 1 97 ? -1.945 5.474 -21.930 1.00 79.81 97 GLN A N 1
ATOM 707 C CA . GLN A 1 97 ? -1.081 6.000 -20.878 1.00 79.81 97 GLN A CA 1
ATOM 708 C C . GLN A 1 97 ? -0.149 4.897 -20.364 1.00 79.81 97 GLN A C 1
ATOM 710 O O . GLN A 1 97 ? -0.569 3.764 -20.139 1.00 79.81 97 GLN A O 1
ATOM 715 N N . VAL A 1 98 ? 1.131 5.229 -20.165 1.00 79.81 98 VAL A N 1
ATOM 716 C CA . VAL A 1 98 ? 2.116 4.305 -19.586 1.00 79.81 98 VAL A CA 1
ATOM 717 C C . VAL A 1 98 ? 1.792 4.091 -18.113 1.00 79.81 98 VAL A C 1
ATOM 719 O O . VAL A 1 98 ? 1.905 5.012 -17.307 1.00 79.81 98 VAL A O 1
ATOM 722 N N . VAL A 1 99 ? 1.404 2.867 -17.776 1.00 78.62 99 VAL A N 1
ATOM 723 C CA . VAL A 1 99 ? 1.081 2.449 -16.407 1.00 78.62 99 VAL A CA 1
ATOM 724 C C . VAL A 1 99 ? 2.242 1.709 -15.745 1.00 78.62 99 VAL A C 1
ATOM 726 O O . VAL A 1 99 ? 2.381 1.764 -14.526 1.00 78.62 99 VAL A O 1
ATOM 729 N N . PHE A 1 100 ? 3.114 1.071 -16.537 1.00 77.31 100 PHE A N 1
ATOM 730 C CA . PHE A 1 100 ? 4.356 0.458 -16.058 1.00 77.31 100 PHE A CA 1
ATOM 731 C C . PHE A 1 100 ? 5.491 0.692 -17.034 1.00 77.31 100 PHE A C 1
ATOM 733 O O . PHE A 1 100 ? 5.304 0.590 -18.245 1.00 77.31 100 PHE A O 1
ATOM 740 N N . GLU A 1 101 ? 6.680 0.916 -16.486 1.00 82.56 101 GLU A N 1
ATOM 741 C CA . GLU A 1 101 ? 7.915 1.035 -17.243 1.00 82.56 101 GLU A CA 1
ATOM 742 C C . GLU A 1 101 ? 9.036 0.267 -16.539 1.00 82.56 101 GLU A C 1
ATOM 744 O O . GLU A 1 101 ? 9.222 0.373 -15.325 1.00 82.56 101 GLU A O 1
ATOM 749 N N . ARG A 1 102 ? 9.783 -0.530 -17.304 1.00 81.06 102 ARG A N 1
ATOM 750 C CA . ARG A 1 102 ? 10.944 -1.287 -16.831 1.00 81.06 102 ARG A CA 1
ATOM 751 C C . ARG A 1 102 ? 12.136 -0.995 -17.722 1.00 81.06 102 ARG A C 1
ATOM 753 O O . ARG A 1 102 ? 12.039 -1.088 -18.942 1.00 81.06 102 ARG A O 1
ATOM 760 N N . TYR A 1 103 ? 13.274 -0.749 -17.085 1.00 81.62 103 TYR A N 1
ATOM 761 C CA . TYR A 1 103 ? 14.561 -0.568 -17.740 1.00 81.62 103 TYR A CA 1
ATOM 762 C C . TYR A 1 103 ? 15.402 -1.832 -17.578 1.00 81.62 103 TYR A C 1
ATOM 764 O O . TYR A 1 103 ? 15.603 -2.311 -16.461 1.00 81.62 103 TYR A O 1
ATOM 772 N N . GLN A 1 104 ? 15.908 -2.369 -18.682 1.00 77.00 104 GLN A N 1
ATOM 773 C CA . GLN A 1 104 ? 16.817 -3.508 -18.683 1.00 77.00 104 GLN A CA 1
ATOM 774 C C . GLN A 1 104 ? 18.130 -3.124 -19.359 1.00 77.00 104 GLN A C 1
ATOM 776 O O . GLN A 1 104 ? 18.158 -2.416 -20.364 1.00 77.00 104 GLN A O 1
ATOM 781 N N . ASN A 1 105 ? 19.245 -3.588 -18.804 1.00 73.00 105 ASN A N 1
ATOM 782 C CA . ASN A 1 105 ? 20.556 -3.336 -19.384 1.00 73.00 105 ASN A CA 1
ATOM 783 C C . ASN A 1 105 ? 20.672 -4.000 -20.772 1.00 73.00 105 ASN A C 1
ATOM 785 O O . ASN A 1 105 ? 20.360 -5.181 -20.919 1.00 73.00 105 ASN A O 1
ATOM 789 N N . ILE A 1 106 ? 21.155 -3.263 -21.777 1.00 66.88 106 ILE A N 1
ATOM 790 C CA . ILE A 1 106 ? 21.362 -3.782 -23.141 1.00 66.88 106 ILE A CA 1
ATOM 791 C C . ILE A 1 106 ? 22.417 -4.889 -23.193 1.00 66.88 106 ILE A C 1
ATOM 793 O O . ILE A 1 106 ? 22.325 -5.781 -24.035 1.00 66.88 106 ILE A O 1
ATOM 797 N N . SER A 1 107 ? 23.363 -4.897 -22.256 1.00 59.66 107 SER A N 1
ATOM 798 C CA . SER A 1 107 ? 24.365 -5.955 -22.114 1.00 59.66 107 SER A CA 1
ATOM 799 C C . SER A 1 107 ? 23.774 -7.301 -21.670 1.00 59.66 107 SER A C 1
ATOM 801 O O . SER A 1 107 ? 24.496 -8.289 -21.641 1.00 59.66 107 SER A O 1
ATOM 803 N N . ALA A 1 108 ? 22.481 -7.352 -21.320 1.00 52.28 108 ALA A N 1
ATOM 804 C CA . ALA A 1 108 ? 21.754 -8.560 -20.931 1.00 52.28 108 ALA A CA 1
ATOM 805 C C . ALA A 1 108 ? 20.722 -9.000 -21.990 1.00 52.28 108 ALA A C 1
ATOM 807 O O . ALA A 1 108 ? 19.690 -9.574 -21.645 1.00 52.28 108 ALA A O 1
ATOM 808 N N . ARG A 1 109 ? 20.968 -8.724 -23.281 1.00 50.22 109 ARG A N 1
ATOM 809 C CA . ARG A 1 109 ? 20.210 -9.354 -24.373 1.00 50.22 109 ARG A CA 1
ATOM 810 C C . ARG A 1 109 ? 20.531 -10.858 -24.361 1.00 50.22 109 ARG A C 1
ATOM 812 O O . ARG A 1 109 ? 21.693 -11.195 -24.582 1.00 50.22 109 ARG A O 1
ATOM 819 N N . PRO A 1 110 ? 19.571 -11.769 -24.116 1.00 48.06 110 PRO A N 1
ATOM 820 C CA . PRO A 1 110 ? 19.814 -13.183 -24.363 1.00 48.06 110 PRO A CA 1
ATOM 821 C C . PRO A 1 110 ? 20.121 -13.345 -25.855 1.00 48.06 110 PRO A C 1
ATOM 823 O O . PRO A 1 110 ? 19.423 -12.779 -26.698 1.00 48.06 110 PRO A O 1
ATOM 826 N N . GLU A 1 111 ? 21.165 -14.101 -26.178 1.00 50.75 111 GLU A N 1
ATOM 827 C CA . GLU A 1 111 ? 21.731 -14.302 -27.524 1.00 50.75 111 GLU A CA 1
ATOM 828 C C . GLU A 1 111 ? 20.751 -14.915 -28.554 1.00 50.75 111 GLU A C 1
ATOM 830 O O . GLU A 1 111 ? 21.124 -15.211 -29.684 1.00 50.75 111 GLU A O 1
ATOM 835 N N . ASN A 1 112 ? 19.472 -15.061 -28.202 1.00 47.84 112 ASN A N 1
ATOM 836 C CA . ASN A 1 112 ? 18.494 -15.870 -28.919 1.00 47.84 112 ASN A CA 1
ATOM 837 C C . ASN A 1 112 ? 17.401 -15.038 -29.612 1.00 47.84 112 ASN A C 1
ATOM 839 O O . ASN A 1 112 ? 16.503 -15.609 -30.221 1.00 47.84 112 ASN A O 1
ATOM 843 N N . ALA A 1 113 ? 17.445 -13.706 -29.545 1.00 48.50 113 ALA A N 1
ATOM 844 C CA . ALA A 1 113 ? 16.526 -12.852 -30.301 1.00 48.50 113 ALA A CA 1
ATOM 845 C C . ALA A 1 113 ? 17.143 -12.469 -31.656 1.00 48.50 113 ALA A C 1
ATOM 847 O O . ALA A 1 113 ? 17.501 -11.311 -31.883 1.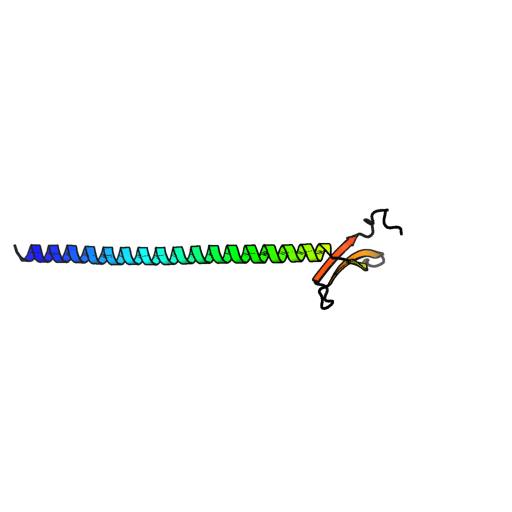00 48.50 113 ALA A O 1
ATOM 848 N N . GLN A 1 114 ? 17.318 -13.457 -32.532 1.00 46.75 114 GLN A N 1
ATOM 849 C CA . GLN A 1 114 ? 17.362 -13.246 -33.976 1.00 46.75 114 GLN A CA 1
ATOM 850 C C . GLN A 1 114 ? 16.209 -14.029 -34.596 1.00 46.75 114 GLN A C 1
ATOM 852 O O . GLN A 1 114 ? 16.268 -15.257 -34.633 1.00 46.75 114 GLN A O 1
ATOM 857 N N . GLN A 1 115 ? 15.191 -13.306 -35.059 1.00 38.50 115 GLN A N 1
ATOM 858 C CA . GLN A 1 115 ? 14.477 -13.528 -36.319 1.00 38.50 115 GLN A CA 1
ATOM 859 C C . GLN A 1 115 ? 13.519 -12.366 -36.567 1.00 38.50 115 GLN A C 1
ATOM 861 O O . GLN A 1 115 ? 12.782 -12.007 -35.624 1.00 38.50 115 GLN A O 1
#

pLDDT: mean 71.51, std 10.5, range [38.5, 86.88]

Nearest PDB structures (foldseek):
  2inx-assembly1_A  TM=6.564E-01  e=5.735E-01  Pseudomonas putida
  6f4y-assembly2_B  TM=6.590E-01  e=7.234E-01  Pseudomonas putida
  6rw8-assembly1_A  TM=6.658E-01  e=3.677E+00  Xenorhabdus nematophila
  2kig-assembly1_A  TM=5.072E-01  e=3.677E+00  Mus musculus
  6l7e-assembly1_B  TM=5.699E-01  e=8.785E+00  Photorhabdus luminescens

Sequence (115 aa):
MRKYLASLSSKIASKEADTLVEALAALLIAALGATLLATMVMVSTNVSVTSRQSLSNLYKAEAGMAESGVSGVDFSFGKINIQVKVWTYQAKDDSGQVVFERYQNISARPENAQQ

Solvent-accessible surface area (backbone atoms only — not comparable to full-atom values): 6662 Å² total; per-residue (Å²): 116,73,71,59,55,55,54,50,54,52,54,50,52,52,52,53,51,54,51,50,53,51,51,50,49,52,50,51,52,50,51,54,51,50,50,51,50,51,50,51,52,51,49,53,51,52,50,50,51,52,49,51,52,50,50,51,51,52,52,53,41,60,73,60,44,39,84,70,48,76,49,73,51,78,48,76,59,93,92,46,75,47,78,48,59,27,37,32,30,35,17,60,49,100,85,67,48,77,76,43,80,46,80,41,62,56,94,67,62,68,95,74,83,77,131

Foldseek 3Di:
DVVVVVVVVVVVVVVVVVVVVVVVVVVVVVVVVVVVVVVVVVVVVVCVVVVVVVVVVVVVQVVVWDFPAKDWDWDDDPPDIDIFIWTKTFRADPVRHTPDIDTHGPVPDDPPPDD

Radius of gyration: 35.3 Å; Cα contacts (8 Å, |Δi|>4): 83; chains: 1; bounding box: 72×33×103 Å

Organism: NCBI:txid1335613